Protein AF-A0A935I2A5-F1 (afdb_monomer)

pLDDT: mean 86.48, std 12.92, range [51.72, 96.62]

Sequence (89 aa):
MSHYESEYTDELYSLIDAFKSFISKNKKLTESVKLQAGNFIYFIRKFSDVKFRYFLEDKITISKLNSELIQSEVINKVWLLEKIQELNN

Solvent-accessible surface area (backbone atoms only — not comparable to full-atom values): 5159 Å² total; per-residue (Å²): 133,58,77,67,65,53,53,59,51,54,53,50,52,53,52,50,53,51,50,53,52,49,53,73,70,39,83,86,58,52,70,67,57,44,49,16,50,49,44,35,53,51,51,53,52,50,52,49,42,44,68,74,72,39,74,79,70,56,59,68,60,54,52,51,51,49,55,51,54,73,73,49,71,43,59,66,50,69,60,53,54,53,54,56,50,64,62,73,108

Foldseek 3Di:
DDPVLVVVLVVQVVVLVVQLVCLVPDPVDDPLQSQQAVVVSVLVVLLSCCVPPNPLPPPVSLVVSLVVLVPDNHPPSVVSNVSSVVSVD

Structure (mmCIF, N/CA/C/O backbone):
data_AF-A0A935I2A5-F1
#
_entry.id   AF-A0A935I2A5-F1
#
loop_
_atom_site.group_PDB
_atom_site.id
_atom_site.type_symbol
_atom_site.label_atom_id
_atom_site.label_alt_id
_atom_site.label_comp_id
_atom_site.lab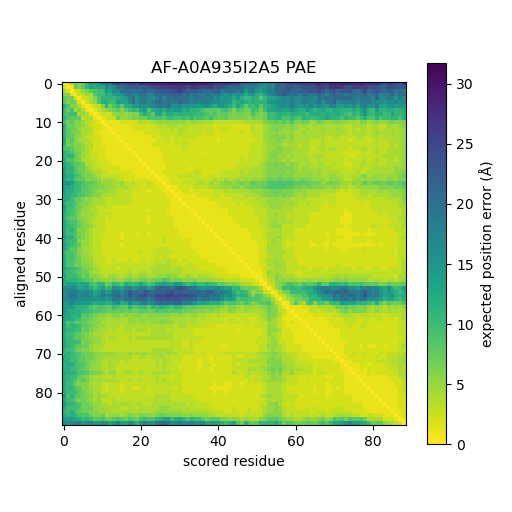el_asym_id
_atom_site.label_entity_id
_atom_site.label_seq_id
_atom_site.pdbx_PDB_ins_code
_atom_site.Cartn_x
_atom_site.Cartn_y
_atom_site.Cartn_z
_atom_site.occupancy
_atom_site.B_iso_or_equiv
_atom_site.auth_seq_id
_atom_site.auth_comp_id
_atom_site.auth_asym_id
_atom_site.auth_atom_id
_atom_site.pdbx_PDB_model_num
ATOM 1 N N . MET A 1 1 ? -1.580 -9.088 -23.382 1.00 52.72 1 MET A N 1
ATOM 2 C CA . MET A 1 1 ? -1.737 -9.621 -22.017 1.00 52.72 1 MET A CA 1
ATOM 3 C C . MET A 1 1 ? -2.175 -11.061 -22.145 1.00 52.72 1 MET A C 1
ATOM 5 O O . MET A 1 1 ? -3.167 -11.314 -22.820 1.00 52.72 1 MET A O 1
ATOM 9 N N . SER A 1 2 ? -1.379 -11.993 -21.630 1.00 55.75 2 SER A N 1
ATOM 10 C CA . SER A 1 2 ? -1.755 -13.410 -21.621 1.00 55.75 2 SER A CA 1
ATOM 11 C C . SER A 1 2 ? -2.874 -13.641 -20.592 1.00 55.75 2 SER A C 1
ATOM 13 O O . SER A 1 2 ? -2.960 -12.899 -19.616 1.00 55.75 2 SER A O 1
ATOM 15 N N . HIS A 1 3 ? -3.740 -14.641 -20.796 1.00 51.97 3 HIS A N 1
ATOM 16 C CA . HIS A 1 3 ? -4.839 -14.948 -19.861 1.00 51.97 3 HIS A CA 1
ATOM 17 C C . HIS A 1 3 ? -4.352 -15.136 -18.409 1.00 51.97 3 HIS A C 1
ATOM 19 O O . HIS A 1 3 ? -5.020 -14.696 -17.480 1.00 51.97 3 HIS A O 1
ATOM 25 N N . TYR A 1 4 ? -3.148 -15.684 -18.228 1.00 51.72 4 TYR A N 1
ATOM 26 C CA . TYR A 1 4 ? -2.537 -15.921 -16.921 1.00 51.72 4 TYR A CA 1
ATOM 27 C C . TYR A 1 4 ? -2.195 -14.634 -16.149 1.00 51.72 4 TYR A C 1
ATOM 29 O O . TYR A 1 4 ? -2.449 -14.550 -14.954 1.00 51.72 4 TYR A O 1
ATOM 37 N N . GLU A 1 5 ? -1.651 -13.601 -16.800 1.00 56.25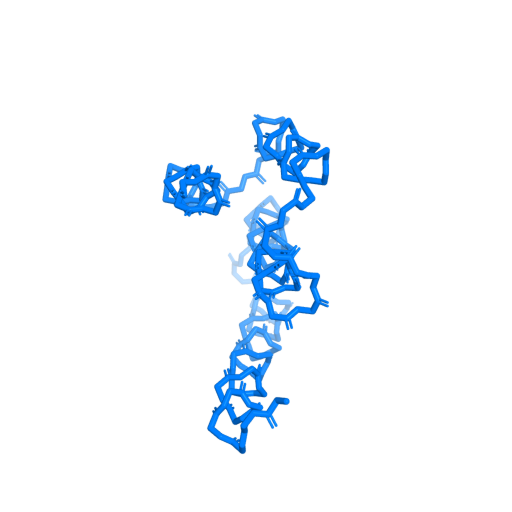 5 GLU A N 1
ATOM 38 C CA . GLU A 1 5 ? -1.281 -12.343 -16.120 1.00 56.25 5 GLU A CA 1
ATOM 39 C C . GLU A 1 5 ? -2.504 -11.545 -15.642 1.00 56.25 5 GLU A C 1
ATOM 41 O O . GLU A 1 5 ? -2.425 -10.806 -14.657 1.00 56.25 5 GLU A O 1
ATOM 46 N N . SER A 1 6 ? -3.637 -11.712 -16.329 1.00 61.25 6 SER A N 1
ATOM 47 C CA . SER A 1 6 ? -4.905 -11.091 -15.946 1.00 61.25 6 SER A CA 1
ATOM 48 C C . SER A 1 6 ? -5.463 -1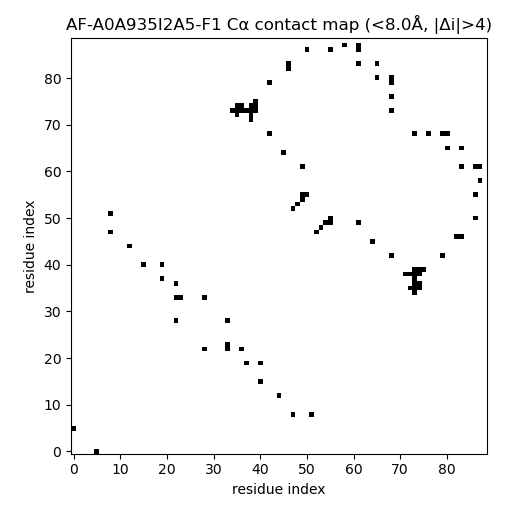1.710 -14.663 1.00 61.25 6 SER A C 1
ATOM 50 O O . SER A 1 6 ? -5.839 -10.973 -13.756 1.00 61.25 6 SER A O 1
ATOM 52 N N . GLU A 1 7 ? -5.443 -13.043 -14.544 1.00 61.75 7 GLU A N 1
ATOM 53 C CA . GLU A 1 7 ? -5.947 -13.754 -13.357 1.00 61.75 7 GLU A CA 1
ATOM 54 C C . GLU A 1 7 ? -5.163 -13.383 -12.088 1.00 61.75 7 GLU A C 1
ATOM 56 O O . GLU A 1 7 ? -5.762 -13.026 -11.073 1.00 61.75 7 GLU A O 1
ATOM 61 N N . TYR A 1 8 ? -3.826 -13.339 -12.157 1.00 66.38 8 TYR A N 1
ATOM 62 C CA . TYR A 1 8 ? -2.993 -12.929 -11.015 1.00 66.38 8 TYR A CA 1
ATOM 63 C C . TYR A 1 8 ? -3.250 -11.488 -10.561 1.00 66.38 8 TYR A C 1
ATOM 65 O O . TYR A 1 8 ? -3.158 -11.169 -9.372 1.00 66.38 8 TYR A O 1
ATOM 73 N N . THR A 1 9 ? -3.550 -10.603 -11.508 1.00 73.38 9 THR A N 1
ATOM 74 C CA . THR A 1 9 ? -3.838 -9.199 -11.217 1.00 73.38 9 THR A CA 1
ATOM 75 C C . THR A 1 9 ? -5.174 -9.065 -10.478 1.00 73.38 9 THR A C 1
ATOM 77 O O . THR A 1 9 ? -5.261 -8.345 -9.478 1.00 73.38 9 THR A O 1
ATOM 80 N N . ASP A 1 10 ? -6.192 -9.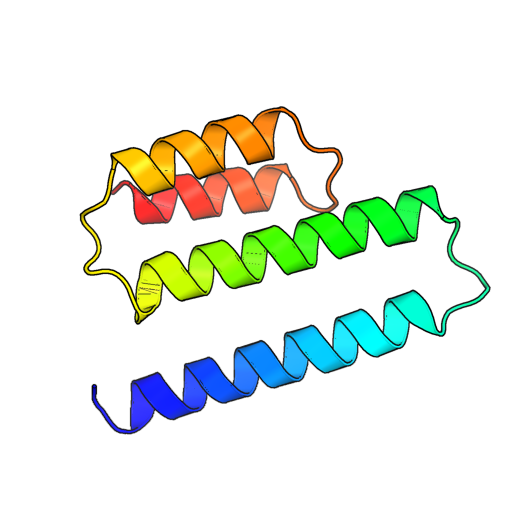810 -10.907 1.00 77.31 10 ASP A N 1
ATOM 81 C CA . ASP A 1 10 ? -7.530 -9.794 -10.306 1.00 77.31 10 ASP A CA 1
ATOM 82 C C . ASP A 1 10 ? -7.558 -10.427 -8.903 1.00 77.31 10 ASP A C 1
ATOM 84 O O . ASP A 1 10 ? -8.203 -9.899 -7.986 1.00 77.31 10 ASP A O 1
ATOM 88 N N . GLU A 1 11 ? -6.804 -11.508 -8.687 1.00 86.06 11 GLU A N 1
ATOM 89 C CA . GLU A 1 11 ? -6.634 -12.119 -7.363 1.00 86.06 11 GLU A CA 1
ATOM 90 C C . GLU A 1 11 ? -5.960 -11.161 -6.375 1.00 86.06 11 GLU A C 1
ATOM 92 O O . GLU A 1 11 ? -6.415 -11.003 -5.235 1.00 86.06 11 GLU A O 1
ATOM 97 N N . LEU A 1 12 ? -4.904 -10.469 -6.814 1.00 87.81 12 LEU A N 1
ATOM 98 C CA . LEU A 1 12 ? -4.199 -9.503 -5.980 1.00 87.81 12 LEU A CA 1
ATOM 99 C C . LEU A 1 12 ? -5.106 -8.337 -5.573 1.00 87.81 12 LEU A C 1
ATOM 101 O O . LEU A 1 12 ? -5.132 -7.966 -4.396 1.00 87.81 12 LEU A O 1
ATOM 105 N N . TYR A 1 13 ? -5.882 -7.769 -6.502 1.00 87.94 13 TYR A N 1
ATOM 106 C CA . TYR A 1 13 ? -6.830 -6.708 -6.151 1.00 87.94 13 TYR A CA 1
ATOM 107 C C . TYR A 1 13 ? -7.928 -7.206 -5.204 1.00 87.94 13 TYR A C 1
ATOM 109 O O . TYR A 1 13 ? -8.275 -6.500 -4.255 1.00 87.94 13 TYR A O 1
ATOM 117 N N . SER A 1 14 ? -8.400 -8.442 -5.383 1.00 91.44 14 SER A N 1
ATOM 118 C CA . SER A 1 14 ? -9.367 -9.060 -4.469 1.00 91.44 14 SER A CA 1
ATOM 119 C C . SER A 1 14 ? -8.807 -9.195 -3.045 1.00 91.44 14 SER A C 1
ATOM 121 O O . SER A 1 14 ? -9.486 -8.854 -2.071 1.00 91.44 14 SER A O 1
ATOM 123 N N . LEU A 1 15 ? -7.545 -9.617 -2.903 1.00 92.31 15 LEU A N 1
ATOM 124 C CA . LEU A 1 15 ? -6.851 -9.678 -1.609 1.00 92.31 15 LEU A CA 1
ATOM 125 C C . LEU A 1 15 ? -6.686 -8.292 -0.975 1.00 92.31 15 LEU A C 1
ATOM 127 O O . LEU A 1 15 ? -6.893 -8.128 0.231 1.00 92.31 15 LEU A O 1
ATOM 131 N N . ILE A 1 16 ? -6.348 -7.286 -1.781 1.00 93.44 16 ILE A N 1
ATOM 132 C CA . ILE A 1 16 ? -6.220 -5.898 -1.332 1.00 93.44 16 ILE A CA 1
ATOM 133 C C . ILE A 1 16 ? -7.551 -5.376 -0.779 1.00 93.44 16 ILE A C 1
ATOM 135 O O . ILE A 1 16 ? -7.576 -4.777 0.301 1.00 93.44 16 ILE A O 1
ATOM 139 N N . ASP A 1 17 ? -8.658 -5.626 -1.474 1.00 92.81 17 ASP A N 1
ATOM 140 C CA . ASP A 1 17 ? -9.983 -5.171 -1.051 1.00 92.81 17 ASP A CA 1
ATOM 141 C C . ASP A 1 17 ? -10.476 -5.905 0.203 1.00 92.81 17 ASP A C 1
ATOM 143 O O . ASP A 1 17 ? -11.069 -5.286 1.102 1.00 92.81 17 ASP A O 1
ATOM 147 N N . ALA A 1 18 ? -10.166 -7.198 0.326 1.00 95.06 18 ALA A N 1
ATOM 148 C CA . ALA A 1 18 ? -10.418 -7.964 1.541 1.00 95.06 18 ALA A CA 1
ATOM 149 C C . ALA A 1 18 ? -9.621 -7.404 2.732 1.00 95.06 18 ALA A C 1
ATOM 151 O O . ALA A 1 18 ? -10.188 -7.167 3.804 1.00 95.06 18 ALA A O 1
ATOM 152 N N . PHE A 1 19 ? -8.330 -7.112 2.542 1.00 94.69 19 PHE A N 1
ATOM 153 C CA . PHE A 1 19 ? -7.485 -6.540 3.589 1.00 94.69 19 PHE A CA 1
ATOM 154 C C . PHE A 1 19 ? -7.955 -5.136 3.994 1.00 94.69 19 PHE A C 1
ATOM 156 O O . PHE A 1 19 ? -8.125 -4.855 5.183 1.00 94.69 19 PHE A O 1
ATOM 163 N N . LYS A 1 20 ? -8.292 -4.278 3.025 1.00 94.50 20 LYS A N 1
ATOM 164 C CA . LYS A 1 20 ? -8.895 -2.959 3.274 1.00 94.50 20 LYS A CA 1
ATOM 165 C C . LYS A 1 20 ? -10.190 -3.067 4.087 1.00 94.50 20 LYS A C 1
ATOM 167 O O . LYS A 1 20 ? -10.407 -2.312 5.043 1.00 94.50 20 LYS A O 1
ATOM 172 N N . SER A 1 21 ? -11.050 -4.020 3.732 1.00 95.56 21 SER A N 1
ATOM 173 C CA . SER A 1 21 ? -12.300 -4.295 4.447 1.00 95.56 21 SER A CA 1
ATOM 174 C C . SER A 1 21 ? -12.055 -4.752 5.884 1.00 95.56 21 SER A C 1
ATOM 176 O O . SER A 1 21 ? -12.756 -4.314 6.796 1.00 95.56 21 SER A O 1
ATOM 178 N N . PHE A 1 22 ? -11.044 -5.591 6.110 1.00 95.31 22 PHE A N 1
ATOM 179 C CA . PHE A 1 22 ? -10.659 -6.026 7.449 1.00 95.31 22 PHE A CA 1
ATOM 180 C C . PHE A 1 22 ? -10.172 -4.852 8.309 1.00 95.31 22 PHE A C 1
ATOM 182 O O . PHE A 1 22 ? -10.694 -4.641 9.404 1.00 95.31 22 PHE A O 1
ATOM 189 N N . ILE A 1 23 ? -9.224 -4.056 7.804 1.00 94.94 23 ILE A N 1
ATOM 190 C CA . ILE A 1 23 ? -8.641 -2.924 8.541 1.00 94.94 23 ILE A CA 1
ATOM 191 C C . ILE A 1 23 ? -9.712 -1.888 8.907 1.00 94.94 23 ILE A C 1
ATOM 193 O O . ILE A 1 23 ? -9.770 -1.434 10.050 1.00 94.94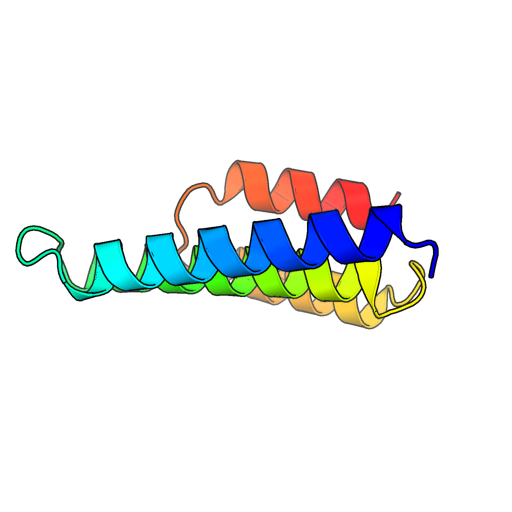 23 ILE A O 1
ATOM 197 N N . SER A 1 24 ? -10.596 -1.550 7.964 1.00 92.31 24 SER A N 1
ATOM 198 C CA . SER A 1 24 ? -11.658 -0.558 8.189 1.00 92.31 24 SER A CA 1
ATOM 199 C C . SER A 1 24 ? -12.699 -1.007 9.219 1.00 92.31 24 SER A C 1
ATOM 201 O O . SER A 1 24 ? -13.148 -0.196 10.030 1.00 92.31 24 SER A O 1
ATOM 203 N N . LYS A 1 25 ? -13.063 -2.295 9.232 1.00 94.50 25 LYS A N 1
ATOM 204 C CA . LYS A 1 25 ? -14.071 -2.845 10.155 1.00 94.50 25 LYS A CA 1
ATOM 205 C C . LYS A 1 25 ? -13.503 -3.207 11.529 1.00 94.50 25 LYS A C 1
ATOM 207 O O . LYS A 1 25 ? -14.268 -3.387 12.480 1.00 94.50 25 LYS A O 1
ATOM 212 N N . ASN A 1 26 ? -12.183 -3.314 11.665 1.00 94.50 26 ASN A N 1
ATOM 213 C CA . ASN A 1 26 ? -11.554 -3.704 12.918 1.00 94.50 26 ASN A CA 1
ATOM 214 C C . ASN A 1 26 ? -11.466 -2.525 13.903 1.00 94.50 26 ASN A C 1
ATOM 216 O O . ASN A 1 26 ? -10.577 -1.676 13.832 1.00 94.50 26 ASN A O 1
ATOM 220 N N . LYS A 1 27 ? -12.383 -2.514 14.878 1.00 93.94 27 LYS A N 1
ATOM 221 C CA . LYS A 1 27 ? -12.466 -1.490 15.934 1.00 93.94 27 LYS A CA 1
ATOM 222 C C . LYS A 1 27 ? -11.307 -1.519 16.939 1.00 93.94 27 LYS A C 1
ATOM 224 O O . LYS A 1 27 ? -11.178 -0.582 17.714 1.00 93.94 27 LYS A O 1
ATOM 229 N N . LYS A 1 28 ? -10.491 -2.581 16.957 1.00 96.44 28 LYS A N 1
ATOM 230 C CA . LYS A 1 28 ? -9.339 -2.698 17.869 1.00 96.44 28 LYS A CA 1
ATOM 231 C C . LYS A 1 28 ? -8.098 -1.969 17.351 1.00 96.44 28 LYS A C 1
ATOM 233 O O . LYS A 1 28 ? -7.168 -1.753 18.119 1.00 96.44 28 LYS A O 1
ATOM 238 N N . LEU A 1 29 ? -8.060 -1.627 16.062 1.00 94.94 29 LEU A N 1
ATOM 239 C CA . LEU A 1 29 ? -6.936 -0.913 15.465 1.00 94.94 29 LEU A CA 1
ATOM 240 C C . LEU A 1 29 ? -7.050 0.583 15.744 1.00 94.94 29 LEU A C 1
ATOM 242 O O . LEU A 1 29 ? -8.122 1.169 15.587 1.00 94.94 29 LEU A O 1
ATOM 246 N N . THR A 1 30 ? -5.928 1.198 16.105 1.00 96.25 30 THR A N 1
ATOM 247 C CA . THR A 1 30 ? -5.832 2.655 16.213 1.00 96.25 30 THR A CA 1
ATOM 248 C C . THR A 1 30 ? -5.890 3.293 14.827 1.00 96.25 30 THR A C 1
ATOM 250 O O . THR A 1 30 ? -5.540 2.667 13.824 1.00 96.25 30 THR A O 1
ATOM 253 N N . GLU A 1 31 ? -6.287 4.564 14.761 1.00 94.69 31 GLU A N 1
ATOM 254 C CA . GLU A 1 31 ? -6.324 5.302 13.491 1.00 94.69 31 GLU A CA 1
ATOM 255 C C . GLU A 1 31 ? -4.940 5.402 12.834 1.00 94.69 31 GLU A C 1
ATOM 257 O O . GLU A 1 31 ? -4.833 5.270 11.619 1.00 94.69 31 GLU A O 1
ATOM 262 N N . SER A 1 32 ? -3.865 5.511 13.625 1.00 95.25 32 SER A N 1
ATOM 263 C CA . SER A 1 32 ? -2.491 5.478 13.102 1.00 95.25 32 SER A CA 1
ATOM 264 C C . SER A 1 32 ? -2.172 4.148 12.407 1.00 95.25 32 SER A C 1
ATOM 266 O O . SER A 1 32 ? -1.665 4.144 11.287 1.00 95.25 32 SER A O 1
ATOM 268 N N . VAL A 1 33 ? -2.543 3.006 13.000 1.00 95.12 33 VAL A N 1
ATOM 269 C CA . VAL A 1 33 ? -2.318 1.691 12.371 1.00 95.12 33 VAL A CA 1
ATOM 270 C C . VAL A 1 33 ? -3.153 1.536 11.099 1.00 95.12 33 VAL A C 1
ATOM 272 O O . VAL A 1 33 ? -2.654 1.023 10.097 1.00 95.12 33 VAL A O 1
ATOM 275 N N . LYS A 1 34 ? -4.406 2.009 11.102 1.00 95.25 34 LYS A N 1
ATOM 276 C CA . LYS A 1 34 ? -5.251 2.000 9.898 1.00 95.25 34 LYS A CA 1
ATOM 277 C C . LYS A 1 34 ? -4.661 2.865 8.788 1.00 95.25 34 LYS A C 1
ATOM 279 O O . LYS A 1 34 ? -4.683 2.440 7.635 1.00 95.25 34 LYS A O 1
ATOM 284 N N . LEU A 1 35 ? -4.106 4.028 9.129 1.00 95.38 35 LEU A N 1
ATOM 285 C CA . LEU A 1 35 ? -3.429 4.911 8.183 1.00 95.38 35 LEU A CA 1
ATOM 286 C C . LEU A 1 35 ? -2.195 4.230 7.577 1.00 95.38 35 LEU A C 1
ATOM 288 O O . LEU A 1 35 ? -2.084 4.154 6.357 1.00 95.38 35 LEU A O 1
ATOM 292 N N . GLN A 1 36 ? -1.320 3.653 8.405 1.00 96.56 36 GLN A N 1
ATOM 293 C CA . GLN A 1 36 ? -0.122 2.952 7.927 1.00 96.56 36 GLN A CA 1
ATOM 294 C C . GLN A 1 36 ? -0.464 1.731 7.057 1.00 96.56 36 GLN A C 1
ATOM 296 O O . GLN A 1 36 ? 0.202 1.478 6.054 1.00 96.56 36 GLN A O 1
ATOM 301 N N . ALA A 1 37 ? -1.515 0.981 7.402 1.00 95.75 37 ALA A N 1
ATOM 302 C CA . ALA A 1 37 ? -2.010 -0.123 6.579 1.00 95.75 37 ALA A CA 1
ATOM 303 C C . ALA A 1 37 ? -2.655 0.370 5.270 1.00 95.75 37 ALA A C 1
ATOM 305 O O . ALA A 1 37 ? -2.487 -0.256 4.224 1.00 95.75 37 ALA A O 1
ATOM 306 N N . GLY A 1 38 ? -3.349 1.511 5.305 1.00 95.56 38 GLY A N 1
ATOM 307 C CA . GLY A 1 38 ? -3.878 2.184 4.119 1.00 95.56 38 GLY A CA 1
ATOM 308 C C . GLY A 1 38 ? -2.769 2.610 3.158 1.00 95.56 38 GLY A C 1
ATOM 309 O O . GLY A 1 38 ? -2.859 2.331 1.962 1.00 95.56 38 GLY A O 1
ATOM 310 N N . ASN A 1 39 ? -1.687 3.185 3.686 1.00 96.44 39 ASN A N 1
ATOM 311 C CA . ASN A 1 39 ? -0.495 3.524 2.911 1.00 96.44 39 ASN A CA 1
ATOM 312 C C . ASN A 1 39 ? 0.147 2.267 2.306 1.00 96.44 39 ASN A C 1
ATOM 314 O O . ASN A 1 39 ? 0.532 2.273 1.142 1.00 96.44 39 ASN A O 1
ATOM 318 N N . PHE A 1 40 ? 0.190 1.154 3.043 1.00 96.62 40 PHE A N 1
ATOM 319 C CA . PHE A 1 40 ? 0.730 -0.108 2.526 1.00 96.62 40 PHE A CA 1
ATOM 320 C C . PHE A 1 40 ? -0.087 -0.618 1.337 1.00 96.62 40 PHE A C 1
ATOM 322 O O . PHE A 1 40 ? 0.474 -0.918 0.286 1.00 96.62 40 PHE A O 1
ATOM 329 N N . ILE A 1 41 ? -1.416 -0.630 1.466 1.00 95.44 41 ILE A N 1
ATOM 330 C CA . ILE A 1 41 ? -2.329 -0.977 0.371 1.00 95.44 41 ILE A CA 1
ATOM 331 C C . ILE A 1 41 ? -2.108 -0.065 -0.842 1.00 95.44 41 ILE A C 1
ATOM 333 O O . ILE A 1 41 ? -2.078 -0.546 -1.975 1.00 95.44 41 ILE A O 1
ATOM 337 N N . TYR A 1 42 ? -1.950 1.241 -0.614 1.00 94.75 42 TYR A N 1
ATOM 338 C CA . TYR A 1 42 ? -1.666 2.203 -1.675 1.00 94.75 42 TYR A CA 1
ATOM 339 C C . TYR A 1 42 ? -0.383 1.842 -2.439 1.00 94.75 42 TYR A C 1
ATOM 341 O O . TYR A 1 42 ? -0.431 1.718 -3.665 1.00 94.75 42 TYR A O 1
ATOM 349 N N . PHE A 1 43 ? 0.728 1.589 -1.737 1.00 95.19 43 PHE A N 1
ATOM 350 C CA . PHE A 1 43 ? 1.999 1.235 -2.380 1.00 95.19 43 PHE A CA 1
ATOM 351 C C . PHE A 1 43 ? 1.940 -0.101 -3.117 1.00 95.19 43 PHE A C 1
ATOM 353 O O . PHE A 1 43 ? 2.418 -0.175 -4.247 1.00 95.19 43 PHE A O 1
ATOM 360 N N . ILE A 1 44 ? 1.291 -1.124 -2.548 1.00 93.62 44 ILE A N 1
ATOM 361 C CA . ILE A 1 44 ? 1.083 -2.402 -3.244 1.00 93.62 44 ILE A CA 1
ATOM 362 C C . ILE A 1 44 ? 0.375 -2.177 -4.583 1.00 93.62 44 ILE A C 1
ATOM 364 O O . ILE A 1 44 ? 0.870 -2.634 -5.610 1.00 93.62 44 ILE A O 1
ATOM 368 N N . ARG A 1 45 ? -0.739 -1.427 -4.598 1.00 91.44 45 ARG A N 1
ATOM 369 C CA . ARG A 1 45 ? -1.477 -1.153 -5.845 1.00 91.44 45 ARG A CA 1
ATOM 370 C C . ARG A 1 45 ? -0.609 -0.425 -6.859 1.00 91.44 45 ARG A C 1
ATOM 372 O O . ARG A 1 45 ? -0.605 -0.803 -8.023 1.00 91.44 45 ARG A O 1
ATOM 379 N N . LYS A 1 46 ? 0.150 0.582 -6.421 1.00 90.31 46 LYS A N 1
ATOM 380 C CA . LYS A 1 46 ? 1.047 1.333 -7.302 1.00 90.31 46 LYS A CA 1
ATOM 381 C C . LYS A 1 46 ? 2.145 0.460 -7.898 1.00 90.31 46 LYS A C 1
ATOM 383 O O . LYS A 1 46 ? 2.411 0.577 -9.088 1.00 90.31 46 LYS A O 1
ATOM 388 N N . PHE A 1 47 ? 2.742 -0.433 -7.114 1.00 89.69 47 PHE A N 1
ATOM 389 C CA . PHE A 1 47 ? 3.744 -1.373 -7.618 1.00 89.69 47 PHE A CA 1
ATOM 390 C C . PHE A 1 47 ? 3.148 -2.347 -8.630 1.00 89.69 47 PHE A C 1
ATOM 392 O O . PHE A 1 47 ? 3.757 -2.593 -9.667 1.00 89.69 47 PHE A O 1
ATOM 399 N N . SER A 1 48 ? 1.941 -2.854 -8.376 1.00 87.50 48 SER A N 1
ATOM 400 C CA . SER A 1 48 ? 1.220 -3.693 -9.336 1.00 87.50 48 SER A CA 1
ATOM 401 C C . SER A 1 48 ? 0.890 -2.931 -10.617 1.00 87.50 48 SER A C 1
ATOM 403 O O . SER A 1 48 ? 1.137 -3.439 -11.704 1.00 87.50 48 SER A O 1
ATOM 405 N N . ASP A 1 49 ? 0.399 -1.697 -10.512 1.00 85.19 49 ASP A N 1
ATOM 406 C CA . ASP A 1 49 ? 0.092 -0.867 -11.676 1.00 85.19 49 ASP A CA 1
ATOM 407 C C . ASP A 1 49 ? 1.352 -0.611 -12.516 1.00 85.19 49 ASP A C 1
ATOM 409 O O . ASP A 1 49 ? 1.317 -0.774 -13.733 1.00 85.19 49 ASP A O 1
ATOM 413 N N . VAL A 1 50 ? 2.478 -0.270 -11.879 1.00 86.00 50 VAL A N 1
ATOM 414 C CA . VAL A 1 50 ? 3.771 -0.090 -12.562 1.00 86.00 50 VAL A CA 1
ATOM 415 C C . VAL A 1 50 ? 4.242 -1.385 -13.216 1.00 86.00 50 VAL A C 1
ATOM 417 O O . VAL A 1 50 ? 4.720 -1.340 -14.339 1.00 86.00 50 VAL A O 1
ATOM 420 N N . LYS A 1 51 ? 4.087 -2.535 -12.556 1.00 82.06 51 LYS A N 1
ATOM 421 C CA . LYS A 1 51 ? 4.541 -3.824 -13.087 1.00 82.06 51 LYS A CA 1
ATOM 422 C C . LYS A 1 51 ? 3.683 -4.334 -14.249 1.00 82.06 51 LYS A C 1
ATOM 424 O O . LYS A 1 51 ? 4.216 -4.949 -15.167 1.00 82.06 51 LYS A O 1
ATOM 429 N N . PHE A 1 52 ? 2.365 -4.137 -14.182 1.00 77.94 52 PHE A N 1
ATOM 430 C CA . PHE A 1 52 ? 1.411 -4.779 -15.091 1.00 77.94 52 PHE A CA 1
ATOM 431 C C . PHE A 1 52 ? 0.801 -3.832 -16.134 1.00 77.94 52 PHE A C 1
ATOM 433 O O . PHE A 1 52 ? 0.416 -4.298 -17.202 1.00 77.94 52 PHE A O 1
ATOM 440 N N . ARG A 1 53 ? 0.670 -2.524 -15.860 1.00 69.31 53 ARG A N 1
ATOM 441 C CA . ARG A 1 53 ? -0.022 -1.570 -16.758 1.00 69.31 53 ARG A CA 1
ATOM 442 C C . ARG A 1 53 ? 0.917 -0.639 -17.509 1.00 69.31 53 ARG A C 1
ATOM 444 O O . ARG A 1 53 ? 0.632 -0.287 -18.651 1.00 69.31 53 ARG A O 1
ATOM 451 N N . TYR A 1 54 ? 1.999 -0.215 -16.871 1.00 62.53 54 TYR A N 1
ATOM 452 C CA . TYR A 1 54 ? 3.014 0.621 -17.496 1.00 62.53 54 TYR A CA 1
ATOM 453 C C . TYR A 1 54 ? 4.144 -0.304 -17.945 1.00 62.53 54 TYR A C 1
ATOM 455 O O . TYR A 1 54 ? 4.586 -1.152 -17.182 1.00 62.53 54 TYR A O 1
ATOM 463 N N . PHE A 1 55 ? 4.585 -0.212 -19.199 1.00 58.94 55 PHE A N 1
ATOM 464 C CA . PHE A 1 55 ? 5.805 -0.913 -19.603 1.00 58.94 55 PHE A CA 1
ATOM 465 C C . PHE A 1 55 ? 6.928 -0.514 -18.629 1.00 58.94 55 PHE A C 1
ATOM 467 O O . PHE A 1 55 ? 7.024 0.664 -18.286 1.00 58.94 55 PHE A O 1
ATOM 474 N N . LEU A 1 56 ? 7.705 -1.505 -18.174 1.00 59.12 56 LEU A N 1
ATOM 475 C CA . LEU A 1 56 ? 8.680 -1.538 -17.061 1.00 59.12 56 LEU A CA 1
ATOM 476 C C . LEU A 1 56 ? 9.738 -0.407 -16.982 1.00 59.12 56 LEU A C 1
ATOM 478 O O . LEU A 1 56 ? 10.663 -0.483 -16.185 1.00 59.12 56 LEU A O 1
ATOM 482 N N . GLU A 1 57 ? 9.635 0.659 -17.770 1.00 61.91 57 GLU A N 1
ATOM 483 C CA . GLU A 1 57 ? 10.707 1.626 -18.005 1.00 61.91 57 GLU A CA 1
ATOM 484 C C . GLU A 1 57 ? 10.395 3.061 -17.554 1.00 61.91 57 GLU A C 1
ATOM 486 O O . GLU A 1 57 ? 11.230 3.951 -17.743 1.00 61.91 57 GLU A O 1
ATOM 491 N N . ASP A 1 58 ? 9.247 3.332 -16.917 1.00 76.00 58 ASP A N 1
ATOM 492 C CA . ASP A 1 58 ? 8.966 4.673 -16.380 1.00 76.00 58 ASP A CA 1
ATOM 493 C C . ASP A 1 58 ? 9.727 4.941 -15.066 1.00 76.00 58 ASP A C 1
ATOM 495 O O . ASP A 1 58 ? 9.173 5.000 -13.962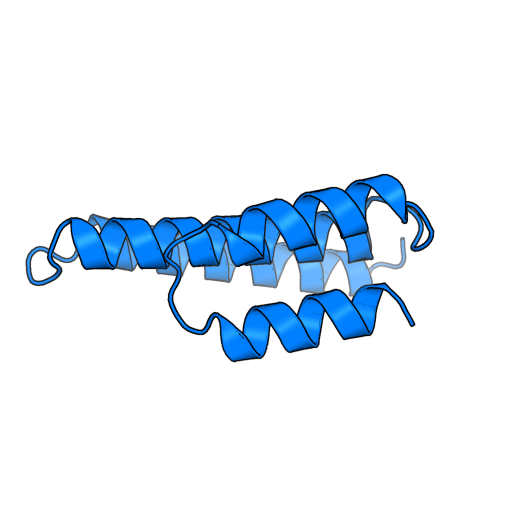 1.00 76.00 58 ASP A O 1
ATOM 499 N N . LYS A 1 59 ? 11.041 5.145 -15.208 1.00 80.88 59 LYS A N 1
ATOM 500 C CA . LYS A 1 59 ? 11.976 5.491 -14.126 1.00 80.88 59 LYS A CA 1
ATOM 501 C C . LYS A 1 59 ? 11.558 6.751 -13.369 1.00 80.88 59 LYS A C 1
ATOM 503 O O . LYS A 1 59 ? 11.857 6.878 -12.183 1.00 80.88 59 LYS A O 1
ATOM 508 N N . ILE A 1 60 ? 10.860 7.684 -14.026 1.00 83.56 60 ILE A N 1
ATOM 509 C CA . ILE A 1 60 ? 10.370 8.908 -13.383 1.00 83.56 60 ILE A CA 1
ATOM 510 C C . ILE A 1 60 ? 9.260 8.548 -12.397 1.00 83.56 60 ILE A C 1
ATOM 512 O O . ILE A 1 60 ? 9.280 9.008 -11.252 1.00 83.56 60 ILE A O 1
ATOM 516 N N . THR A 1 61 ? 8.313 7.711 -12.816 1.00 85.31 61 THR A N 1
ATOM 517 C CA . THR A 1 61 ? 7.240 7.225 -11.943 1.00 85.31 61 THR A CA 1
ATOM 518 C C . THR A 1 61 ? 7.792 6.403 -10.783 1.00 85.31 61 THR A C 1
ATOM 520 O O . THR A 1 61 ? 7.415 6.663 -9.639 1.00 85.31 61 THR A O 1
ATOM 523 N N . ILE A 1 62 ? 8.745 5.499 -11.030 1.00 88.06 62 ILE A N 1
ATOM 524 C CA . ILE A 1 62 ? 9.371 4.698 -9.966 1.00 88.06 62 ILE A CA 1
ATOM 525 C C . ILE A 1 62 ? 10.137 5.591 -8.979 1.00 88.06 62 ILE A C 1
ATOM 527 O O . ILE A 1 62 ? 9.980 5.450 -7.766 1.00 88.06 62 ILE A O 1
ATOM 531 N N . SER A 1 63 ? 10.913 6.567 -9.462 1.00 89.69 63 SER A N 1
ATOM 532 C CA . SER A 1 63 ? 11.638 7.496 -8.587 1.00 89.69 63 SER A CA 1
ATOM 533 C C . SER A 1 63 ? 10.694 8.322 -7.711 1.00 89.69 63 SER A C 1
ATOM 535 O O . SER A 1 63 ? 10.984 8.519 -6.531 1.00 89.69 63 SER A O 1
ATOM 537 N N . LYS A 1 64 ? 9.564 8.794 -8.256 1.00 91.00 64 LYS A N 1
ATOM 538 C CA . LYS A 1 64 ? 8.546 9.526 -7.483 1.00 91.00 64 LYS A CA 1
ATOM 539 C C . LYS A 1 64 ? 7.921 8.643 -6.405 1.00 91.00 64 LYS A C 1
ATOM 541 O O . LYS A 1 64 ? 7.823 9.073 -5.258 1.00 91.00 64 LYS A O 1
ATOM 546 N N . LEU A 1 65 ? 7.570 7.406 -6.759 1.00 92.06 65 LEU A N 1
ATOM 547 C CA . LEU A 1 65 ? 7.053 6.405 -5.823 1.00 92.06 65 LEU A CA 1
ATOM 548 C C . LEU A 1 65 ? 8.044 6.103 -4.695 1.00 92.06 65 LEU A C 1
ATOM 550 O O . LEU A 1 65 ? 7.633 5.968 -3.545 1.00 92.06 65 LEU A O 1
ATOM 554 N N . ASN A 1 66 ? 9.345 6.065 -4.994 1.00 94.00 66 ASN A N 1
ATOM 555 C CA . ASN A 1 66 ? 10.381 5.869 -3.982 1.00 94.00 66 ASN A CA 1
ATOM 556 C C . ASN A 1 66 ? 10.443 7.044 -3.000 1.00 94.00 66 ASN A C 1
ATOM 558 O O . ASN A 1 66 ? 10.466 6.844 -1.787 1.00 94.00 66 ASN A O 1
ATOM 562 N N . SER A 1 67 ? 10.429 8.280 -3.508 1.00 94.69 67 SER A N 1
ATOM 563 C CA . SER A 1 67 ? 10.414 9.475 -2.658 1.00 94.69 67 SER A CA 1
ATOM 564 C C . SER A 1 67 ? 9.165 9.537 -1.775 1.00 94.69 67 SER A C 1
ATOM 566 O O . SER A 1 67 ? 9.275 9.832 -0.585 1.00 94.69 67 SER A O 1
ATOM 568 N N . GLU A 1 68 ? 7.997 9.206 -2.331 1.00 95.56 68 GLU A N 1
ATOM 569 C CA . GLU A 1 68 ? 6.736 9.135 -1.588 1.00 95.56 68 GLU A CA 1
ATOM 570 C C . GLU A 1 68 ? 6.796 8.069 -0.480 1.00 95.56 68 GLU A C 1
ATOM 572 O O . GLU A 1 68 ? 6.425 8.333 0.667 1.00 95.56 68 GLU A O 1
ATOM 577 N N . LEU A 1 69 ? 7.340 6.885 -0.782 1.00 95.75 69 LEU A N 1
ATOM 578 C CA . LEU A 1 69 ? 7.512 5.798 0.183 1.00 95.75 69 LEU A CA 1
ATOM 579 C C . LEU A 1 69 ? 8.454 6.180 1.329 1.00 95.75 69 LEU A C 1
ATOM 581 O O . LEU A 1 69 ? 8.153 5.915 2.494 1.00 95.75 69 LEU A O 1
ATOM 585 N N . ILE A 1 70 ? 9.577 6.835 1.025 1.00 95.25 70 ILE A N 1
ATOM 586 C CA . ILE A 1 70 ? 10.543 7.293 2.033 1.00 95.25 70 ILE A CA 1
ATOM 587 C C . ILE A 1 70 ? 9.896 8.282 3.010 1.00 95.25 70 ILE A C 1
ATOM 589 O O . ILE A 1 70 ? 10.191 8.225 4.204 1.00 95.25 70 ILE A O 1
ATOM 593 N N . GLN A 1 71 ? 8.981 9.132 2.548 1.00 95.19 71 GLN A N 1
ATOM 594 C CA . GLN A 1 71 ? 8.303 10.124 3.391 1.00 95.19 71 GLN A CA 1
ATOM 595 C C . GLN A 1 71 ? 7.084 9.562 4.137 1.00 95.19 71 GLN A C 1
ATOM 597 O O . GLN A 1 71 ? 6.670 10.123 5.147 1.00 95.19 71 GLN A O 1
ATOM 602 N N . SER A 1 72 ? 6.526 8.444 3.674 1.00 95.12 72 SER A N 1
ATOM 603 C CA . SER A 1 72 ? 5.301 7.874 4.235 1.00 95.12 72 SER A CA 1
ATOM 604 C C . SER A 1 72 ? 5.551 7.038 5.492 1.00 95.12 72 SER A C 1
ATOM 606 O O . SER A 1 72 ? 6.498 6.246 5.563 1.00 95.12 72 SER A O 1
ATOM 608 N N . GLU A 1 73 ? 4.652 7.151 6.469 1.00 95.31 73 GLU A N 1
ATOM 609 C CA . GLU A 1 73 ? 4.521 6.166 7.544 1.00 95.31 73 GLU A CA 1
ATOM 610 C C . GLU A 1 73 ? 3.726 4.968 7.029 1.00 95.31 73 GLU A C 1
ATOM 612 O O . GLU A 1 73 ? 2.555 5.086 6.665 1.00 95.31 73 GLU A O 1
ATOM 617 N N . VAL A 1 74 ? 4.365 3.805 6.960 1.00 96.56 74 VAL A N 1
ATOM 618 C CA . VAL A 1 74 ? 3.773 2.612 6.361 1.00 96.56 74 VAL A CA 1
ATOM 619 C C . VAL A 1 74 ? 4.273 1.358 7.061 1.00 96.56 74 VAL A C 1
ATOM 621 O O . VAL A 1 74 ? 5.437 1.275 7.462 1.00 96.56 74 VAL A O 1
ATOM 624 N N . ILE A 1 75 ? 3.396 0.364 7.191 1.00 94.69 75 ILE A N 1
ATOM 625 C CA . ILE A 1 75 ? 3.797 -0.957 7.677 1.00 94.69 75 ILE A CA 1
ATOM 626 C C . ILE A 1 75 ? 4.712 -1.640 6.652 1.00 94.69 75 ILE A C 1
ATOM 628 O O . ILE A 1 75 ? 4.577 -1.429 5.450 1.00 94.69 75 ILE A O 1
ATOM 632 N N . ASN A 1 76 ? 5.642 -2.475 7.116 1.00 94.69 76 ASN A N 1
ATOM 633 C CA . ASN A 1 76 ? 6.557 -3.232 6.248 1.00 94.69 76 ASN A CA 1
ATOM 634 C C . ASN A 1 76 ? 7.371 -2.357 5.268 1.00 94.69 76 ASN A C 1
ATOM 636 O O . ASN A 1 76 ? 7.688 -2.784 4.159 1.00 94.69 76 ASN A O 1
ATOM 640 N N . LYS A 1 77 ? 7.734 -1.134 5.678 1.00 94.81 77 LYS A N 1
ATOM 641 C CA . LYS A 1 77 ? 8.455 -0.160 4.841 1.00 94.81 77 LYS A CA 1
ATOM 642 C C . LYS A 1 77 ? 9.743 -0.703 4.218 1.00 94.81 77 LYS A C 1
ATOM 644 O O . LYS A 1 77 ? 9.999 -0.435 3.052 1.00 94.81 77 LYS A O 1
ATOM 649 N N . VAL A 1 78 ? 10.529 -1.475 4.974 1.00 95.31 78 VAL A N 1
ATOM 650 C CA . VAL A 1 78 ? 11.784 -2.082 4.485 1.00 95.31 78 VAL A CA 1
ATOM 651 C C . VAL A 1 78 ? 11.515 -2.991 3.289 1.00 95.31 78 VAL A C 1
ATOM 653 O O . VAL A 1 78 ? 12.118 -2.821 2.239 1.00 95.31 78 VAL A O 1
ATOM 656 N N . TRP A 1 79 ? 10.529 -3.877 3.410 1.00 95.69 79 TRP A N 1
ATOM 657 C CA . TRP A 1 79 ? 10.146 -4.774 2.326 1.00 95.69 79 TRP A CA 1
ATOM 658 C C . TRP A 1 79 ? 9.603 -4.012 1.104 1.00 95.69 79 TRP A C 1
ATOM 660 O O . TRP A 1 79 ? 9.924 -4.352 -0.029 1.00 95.69 79 TRP A O 1
ATOM 670 N N . LEU A 1 80 ? 8.839 -2.927 1.299 1.00 95.25 80 LEU A N 1
ATOM 671 C CA . LEU A 1 80 ? 8.398 -2.078 0.181 1.00 95.25 80 LEU A CA 1
ATOM 672 C C . LEU A 1 80 ? 9.577 -1.408 -0.550 1.00 95.25 80 LEU A C 1
ATOM 674 O O . LEU A 1 80 ? 9.533 -1.265 -1.772 1.00 95.25 80 LEU A O 1
ATOM 678 N N . LEU A 1 81 ? 10.628 -1.016 0.178 1.00 94.56 81 LEU A N 1
ATOM 679 C CA . LEU A 1 81 ? 11.849 -0.453 -0.406 1.00 94.56 81 LEU A CA 1
ATOM 680 C C . LEU A 1 81 ? 12.643 -1.503 -1.196 1.00 94.56 81 LEU A C 1
ATOM 682 O O . LEU A 1 81 ? 13.215 -1.182 -2.232 1.00 94.56 81 LEU A O 1
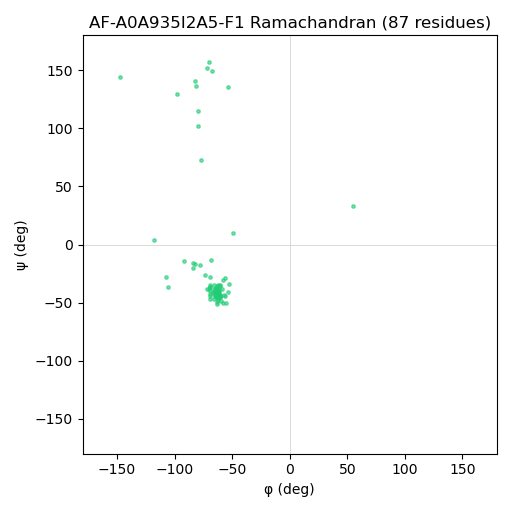ATOM 686 N N . GLU A 1 82 ? 12.646 -2.760 -0.763 1.00 94.38 82 GLU A N 1
ATOM 687 C CA . GLU A 1 82 ? 13.220 -3.856 -1.554 1.00 94.38 82 GLU A CA 1
ATOM 688 C C . GLU A 1 82 ? 12.425 -4.053 -2.856 1.00 94.38 82 GLU A C 1
ATOM 690 O O . GLU A 1 82 ? 12.998 -4.134 -3.942 1.00 94.38 82 GLU A O 1
ATOM 695 N N . LYS A 1 83 ? 11.087 -4.027 -2.784 1.00 91.44 83 LYS A N 1
ATOM 696 C CA . LYS A 1 83 ? 10.226 -4.208 -3.965 1.00 91.44 83 LYS A CA 1
ATOM 697 C C . LYS A 1 83 ? 10.332 -3.097 -4.993 1.00 91.44 83 LYS A C 1
ATOM 699 O O .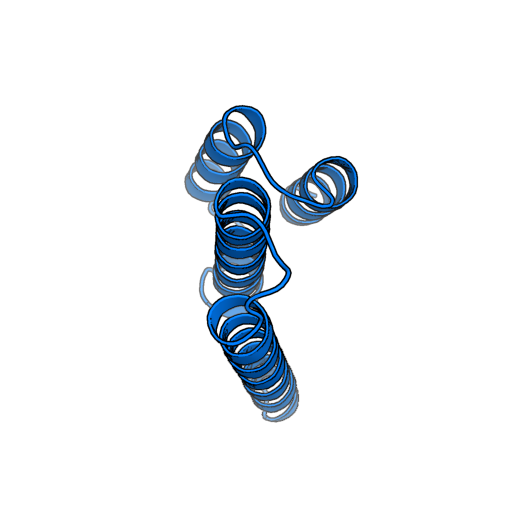 LYS A 1 83 ? 10.272 -3.378 -6.187 1.00 91.44 83 LYS A O 1
ATOM 704 N N . ILE A 1 84 ? 10.530 -1.853 -4.572 1.00 90.62 84 ILE A N 1
ATOM 705 C CA . ILE A 1 84 ? 10.736 -0.770 -5.536 1.00 90.62 84 ILE A CA 1
ATOM 706 C C . ILE A 1 84 ? 12.126 -0.819 -6.188 1.00 90.62 84 ILE A C 1
ATOM 708 O O . ILE A 1 84 ? 12.284 -0.368 -7.321 1.00 90.62 84 ILE A O 1
ATOM 712 N N . GLN A 1 85 ? 13.128 -1.390 -5.513 1.00 89.75 85 GLN A N 1
ATOM 713 C CA . GLN A 1 85 ? 14.436 -1.655 -6.117 1.00 89.75 85 GLN A CA 1
ATOM 714 C C . GLN A 1 85 ? 14.351 -2.766 -7.168 1.00 89.75 85 GLN A C 1
ATOM 716 O O . GLN A 1 85 ? 14.931 -2.615 -8.237 1.00 89.75 85 GLN A O 1
ATOM 721 N N . GLU A 1 86 ? 13.575 -3.826 -6.913 1.00 88.56 86 GLU A N 1
ATOM 722 C CA . GLU A 1 86 ? 13.302 -4.882 -7.903 1.00 88.56 86 GLU A CA 1
ATOM 723 C C . GLU A 1 86 ? 12.652 -4.339 -9.185 1.00 88.56 86 GLU A C 1
ATOM 725 O O . GLU A 1 86 ? 12.889 -4.887 -10.251 1.00 88.56 86 GLU A O 1
ATOM 730 N N . LEU A 1 87 ? 11.859 -3.264 -9.101 1.00 83.94 87 LEU A N 1
ATOM 731 C CA . LEU A 1 87 ? 11.248 -2.616 -10.271 1.00 83.94 87 LEU A CA 1
ATOM 732 C C . LEU A 1 87 ? 12.216 -1.716 -11.059 1.00 83.94 87 LEU A C 1
ATOM 734 O O . LEU A 1 87 ? 11.905 -1.348 -12.186 1.00 83.94 87 LEU A O 1
ATOM 738 N N . ASN A 1 88 ? 13.347 -1.318 -10.467 1.00 75.31 88 ASN A N 1
ATOM 739 C C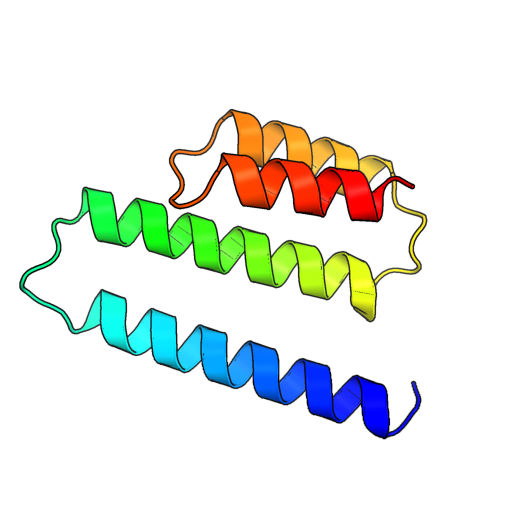A . ASN A 1 88 ? 14.366 -0.485 -11.119 1.00 75.31 88 ASN A CA 1
ATOM 740 C C . ASN A 1 88 ? 15.467 -1.298 -11.823 1.00 75.31 88 ASN A C 1
ATOM 742 O O . ASN A 1 88 ? 16.243 -0.703 -12.577 1.00 75.31 88 ASN A O 1
ATOM 746 N N . ASN A 1 89 ? 15.566 -2.600 -11.533 1.00 63.06 89 ASN A N 1
ATOM 747 C CA . ASN A 1 89 ? 16.554 -3.525 -12.098 1.00 63.06 89 ASN A CA 1
ATOM 748 C C . ASN A 1 89 ? 15.993 -4.246 -13.324 1.00 63.06 89 ASN A C 1
ATOM 750 O O . ASN A 1 89 ? 16.779 -4.426 -14.280 1.00 63.06 89 ASN A O 1
#

Secondary structure (DSSP, 8-state):
--HHHHHHHHHHHHHHHHHHHHHHH-TTS-HHHHHHHHHHHHHHHHHHHHHHTS-TT-HHHHHHHHHHHHHS--TTHHHHHHHHHHTT-

Nearest PDB structures (foldseek):
  3kav-assembly1_A  TM=5.080E-01  e=2.667E+00  Pseudomonas aeruginosa
  3kaw-assembly1_A  TM=4.980E-01  e=4.683E+00  Pseudomonas aeruginosa
  4zsv-assembly1_A  TM=4.952E-01  e=8.698E+00  Aquifex aeolicus VF5

Radius of gyration: 14.09 Å; Cα contacts (8 Å, |Δi|>4): 49; chains: 1; bounding box: 31×26×40 Å

Mean predicted aligned error: 5.58 Å